Protein AF-Q9X7N3-F1 (afdb_monomer)

Mean predicted aligned error: 3.99 Å

pLDDT: mean 92.33, std 8.89, range [54.47, 98.06]

Secondary structure (DSSP, 8-state):
----HHHH-HHHHHHHHHHHHHHHGGG----TT-EEEEE-TTS-EEEEEEPPP---

Nearest PDB structures (foldseek):
  6ygu-assembly1_A  TM=3.455E-01  e=5.239E+00  Thermochaetoides thermophila

Radius of gyration: 13.11 Å; Cα contacts (8 Å, |Δi|>4): 57; chains: 1; bounding box: 24×22×41 Å

Sequence (56 aa):
MDEGALAEDPAGELQRILRYWGGNLKHYALRPGDGSEIYDSAYREVGRWSVEDQAR

Foldseek 3Di:
DCPAPCVVPVVVQVVVQVVVVVVCCVVDPLDFFDKDFTATPVRDGPGMDGRHDPPD

Organism: Streptomyces coelicolor (strain ATCC BAA-471 / A3(2) / M145) (NCBI:txid100226)

Structure (mmCIF, N/CA/C/O backbone):
data_AF-Q9X7N3-F1
#
_entry.id   AF-Q9X7N3-F1
#
loop_
_atom_site.group_PDB
_atom_site.id
_atom_site.type_symbol
_atom_site.label_atom_id
_atom_site.label_alt_id
_atom_site.label_comp_id
_atom_site.label_asym_id
_atom_site.label_entity_id
_atom_site.label_seq_id
_atom_site.pdbx_PDB_ins_code
_atom_site.Cartn_x
_atom_site.Cartn_y
_atom_site.Cartn_z
_atom_site.occupancy
_atom_site.B_iso_or_equiv
_atom_site.auth_seq_id
_atom_site.auth_comp_id
_atom_site.auth_asym_id
_atom_site.auth_atom_id
_atom_site.pdbx_PDB_model_num
ATOM 1 N N . MET A 1 1 ? 6.557 -14.827 -22.302 1.00 54.47 1 MET A N 1
ATOM 2 C CA . MET A 1 1 ? 5.356 -14.642 -21.464 1.00 54.47 1 MET A CA 1
ATOM 3 C C . MET A 1 1 ? 5.483 -13.254 -20.881 1.00 54.47 1 MET A C 1
ATOM 5 O O . MET A 1 1 ? 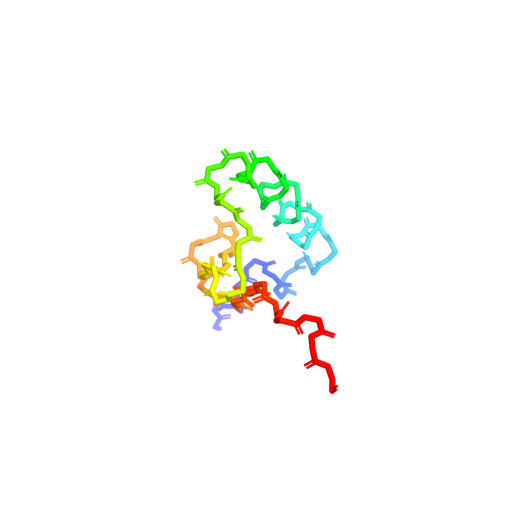6.595 -12.882 -20.551 1.00 54.47 1 MET A O 1
ATOM 9 N N . ASP A 1 2 ? 4.414 -12.469 -20.879 1.00 71.62 2 ASP A N 1
ATOM 10 C CA . ASP A 1 2 ? 4.403 -11.181 -20.186 1.00 71.62 2 ASP A CA 1
ATOM 11 C C . ASP A 1 2 ? 4.344 -11.490 -18.684 1.00 71.62 2 ASP A C 1
ATOM 13 O O . ASP A 1 2 ? 3.353 -12.050 -18.211 1.00 71.62 2 ASP A O 1
ATOM 17 N N . GLU A 1 3 ? 5.457 -11.259 -17.987 1.00 77.31 3 GLU A N 1
ATOM 18 C CA . GLU A 1 3 ? 5.636 -11.596 -16.568 1.00 77.31 3 GLU A CA 1
ATOM 19 C C . GLU A 1 3 ? 4.935 -10.583 -15.637 1.00 77.31 3 GLU A C 1
ATOM 21 O O . GLU A 1 3 ? 4.892 -10.792 -14.425 1.00 77.31 3 GLU A O 1
ATOM 26 N N . GLY A 1 4 ? 4.301 -9.541 -16.197 1.00 86.88 4 GLY A N 1
ATOM 27 C CA . GLY A 1 4 ? 3.621 -8.481 -15.456 1.00 86.88 4 GLY A CA 1
ATOM 28 C C . GLY A 1 4 ? 4.568 -7.362 -15.027 1.00 86.88 4 GLY A C 1
ATOM 29 O O . GLY A 1 4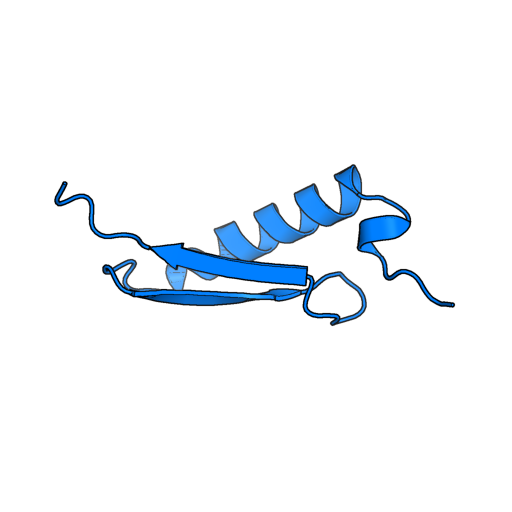 ? 5.770 -7.567 -14.864 1.00 86.88 4 GLY A O 1
ATOM 30 N N . ALA A 1 5 ? 4.019 -6.167 -14.797 1.00 92.44 5 ALA A N 1
ATOM 31 C CA . ALA A 1 5 ? 4.832 -4.986 -14.499 1.00 92.44 5 ALA A CA 1
ATOM 32 C C . ALA A 1 5 ? 5.636 -5.165 -13.200 1.00 92.44 5 ALA A C 1
ATOM 34 O O . ALA A 1 5 ? 6.754 -4.668 -13.071 1.00 92.44 5 ALA A O 1
ATOM 35 N N . LEU A 1 6 ? 5.081 -5.920 -12.242 1.00 92.69 6 LEU A N 1
ATOM 36 C CA . LEU A 1 6 ? 5.752 -6.218 -10.979 1.00 92.69 6 LEU A CA 1
ATOM 37 C C . LEU A 1 6 ? 7.033 -7.045 -11.169 1.00 92.69 6 LEU A C 1
ATOM 39 O O . LEU A 1 6 ? 7.963 -6.879 -10.389 1.00 92.69 6 LEU A O 1
ATOM 43 N N . ALA A 1 7 ? 7.096 -7.931 -12.166 1.00 93.69 7 ALA A N 1
ATOM 44 C CA . ALA A 1 7 ? 8.305 -8.703 -12.447 1.00 93.69 7 ALA A CA 1
ATOM 45 C C . ALA A 1 7 ? 9.381 -7.852 -13.143 1.00 93.69 7 ALA A C 1
ATOM 47 O O . ALA A 1 7 ? 10.570 -8.056 -12.903 1.00 93.69 7 ALA A O 1
ATOM 48 N N . GLU A 1 8 ? 8.966 -6.884 -13.967 1.00 94.69 8 GLU A N 1
ATOM 49 C CA . GLU A 1 8 ? 9.866 -5.996 -14.713 1.00 94.69 8 GLU A CA 1
ATOM 50 C C . GLU A 1 8 ? 10.571 -4.965 -13.814 1.00 94.69 8 GLU A C 1
ATOM 52 O O . GLU A 1 8 ? 11.784 -4.782 -13.925 1.00 94.69 8 GLU A O 1
ATOM 57 N N . ASP A 1 9 ? 9.840 -4.316 -12.899 1.00 96.06 9 ASP A N 1
ATOM 58 C CA . ASP A 1 9 ? 10.394 -3.397 -11.891 1.00 96.06 9 ASP A CA 1
ATOM 59 C C . ASP A 1 9 ? 9.700 -3.589 -10.531 1.00 96.06 9 ASP A C 1
ATOM 61 O O . ASP A 1 9 ? 8.783 -2.838 -10.173 1.00 96.06 9 ASP A O 1
ATOM 65 N N . PRO A 1 10 ? 10.143 -4.576 -9.726 1.00 95.50 10 PRO A N 1
ATOM 66 C CA . PRO A 1 10 ? 9.502 -4.884 -8.453 1.00 95.50 10 PRO A CA 1
ATOM 67 C C . PRO A 1 10 ? 9.452 -3.699 -7.486 1.00 95.50 10 PRO A C 1
ATOM 69 O O . PRO A 1 10 ? 8.460 -3.506 -6.782 1.00 95.50 10 PRO A O 1
ATOM 72 N N . ALA A 1 11 ? 10.520 -2.899 -7.430 1.00 97.50 11 ALA A N 1
ATOM 73 C CA . ALA A 1 11 ? 10.626 -1.799 -6.480 1.00 97.50 11 ALA A CA 1
ATOM 74 C C . ALA A 1 11 ? 9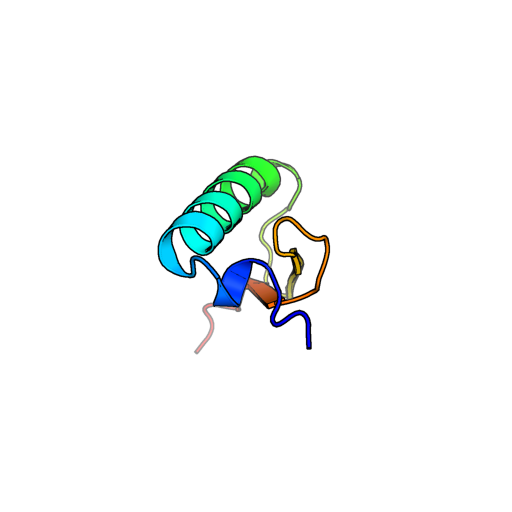.754 -0.610 -6.901 1.00 97.50 11 ALA A C 1
ATOM 76 O O . ALA A 1 11 ? 9.004 -0.075 -6.076 1.00 97.50 11 ALA A O 1
ATOM 77 N N . GLY A 1 12 ? 9.823 -0.215 -8.175 1.00 97.81 12 GLY A N 1
ATOM 78 C CA . GLY A 1 12 ? 9.010 0.871 -8.713 1.00 97.81 12 GLY A CA 1
ATOM 79 C C . GLY A 1 12 ? 7.521 0.546 -8.681 1.00 97.81 12 GLY A C 1
ATOM 80 O O . GLY A 1 12 ? 6.7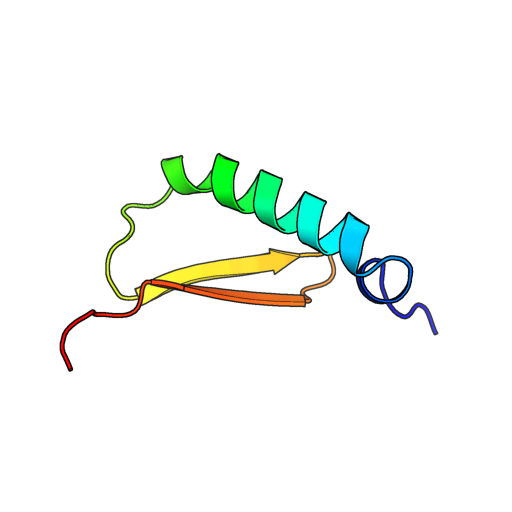18 1.372 -8.228 1.00 97.81 12 GLY A O 1
ATOM 81 N N . GLU A 1 13 ? 7.140 -0.674 -9.063 1.00 97.81 13 GLU A N 1
ATOM 82 C CA . GLU A 1 13 ? 5.741 -1.097 -9.016 1.00 97.81 13 GLU A CA 1
ATOM 83 C C . GLU A 1 13 ? 5.216 -1.217 -7.589 1.00 97.81 13 GLU A C 1
ATOM 85 O O . GLU A 1 13 ? 4.124 -0.717 -7.307 1.00 97.81 13 GLU A O 1
ATOM 90 N N . LEU A 1 14 ? 5.989 -1.772 -6.649 1.00 96.56 14 LEU A N 1
ATOM 91 C CA . LEU A 1 14 ? 5.579 -1.809 -5.244 1.00 96.56 14 LEU A CA 1
ATOM 92 C C . LEU A 1 14 ? 5.395 -0.395 -4.675 1.00 96.56 14 LEU A C 1
ATOM 94 O O . LEU A 1 14 ? 4.395 -0.118 -4.010 1.00 96.56 14 LEU A O 1
ATOM 98 N N . GLN A 1 15 ? 6.311 0.533 -4.967 1.00 98.06 15 GLN A N 1
ATOM 99 C CA . GLN A 1 15 ? 6.174 1.931 -4.555 1.00 98.06 15 GLN A CA 1
ATOM 100 C C . GLN A 1 15 ? 4.882 2.562 -5.099 1.00 98.06 15 GLN A C 1
ATOM 102 O O . GLN A 1 15 ? 4.178 3.274 -4.372 1.00 98.06 15 GLN A O 1
ATOM 107 N N . ARG A 1 16 ? 4.567 2.328 -6.378 1.00 97.81 16 ARG A N 1
ATOM 108 C CA . ARG A 1 16 ? 3.343 2.822 -7.021 1.00 97.81 16 ARG A CA 1
ATOM 109 C C . ARG A 1 16 ? 2.096 2.234 -6.356 1.00 97.81 16 ARG A C 1
ATOM 111 O O . ARG A 1 16 ? 1.190 2.990 -5.995 1.00 97.81 16 ARG A O 1
ATOM 118 N N . ILE A 1 17 ? 2.078 0.917 -6.150 1.00 97.06 17 ILE A N 1
ATOM 119 C CA . ILE A 1 17 ? 1.008 0.184 -5.465 1.00 97.06 17 ILE A CA 1
ATOM 120 C C . ILE A 1 17 ? 0.747 0.786 -4.084 1.00 97.06 17 ILE A C 1
ATOM 122 O O . ILE A 1 17 ? -0.381 1.183 -3.796 1.00 97.06 17 ILE A O 1
ATOM 126 N N . LEU A 1 18 ? 1.783 0.929 -3.252 1.00 96.31 18 LEU A N 1
ATOM 127 C CA . LEU A 1 18 ? 1.644 1.442 -1.887 1.00 96.31 18 LEU A CA 1
ATOM 128 C C . LEU A 1 18 ? 1.137 2.888 -1.856 1.00 96.31 18 LEU A C 1
ATOM 130 O O . LEU A 1 18 ? 0.316 3.236 -1.006 1.00 96.31 18 LEU A O 1
ATOM 134 N N . ARG A 1 19 ? 1.573 3.730 -2.802 1.00 97.69 19 ARG A N 1
ATOM 135 C CA . ARG A 1 19 ? 1.090 5.112 -2.928 1.00 97.69 19 ARG A CA 1
ATOM 136 C C . ARG A 1 19 ? -0.409 5.165 -3.225 1.00 97.69 19 ARG A C 1
ATOM 138 O O . ARG A 1 19 ? -1.124 5.928 -2.575 1.00 97.69 19 ARG A O 1
ATOM 145 N N . TYR A 1 20 ? -0.885 4.390 -4.199 1.00 95.75 20 TYR A N 1
ATOM 146 C CA . TYR A 1 20 ? -2.307 4.378 -4.555 1.00 95.75 20 TYR A CA 1
ATOM 147 C C . TYR A 1 20 ? -3.163 3.712 -3.488 1.00 95.75 20 TYR A C 1
ATOM 149 O O . TYR A 1 20 ? -4.207 4.250 -3.124 1.00 95.75 20 TYR A O 1
ATOM 157 N N . TRP A 1 21 ? -2.695 2.594 -2.938 1.00 95.38 21 TRP A N 1
ATOM 158 C CA . TRP A 1 21 ? -3.338 1.932 -1.813 1.00 95.38 21 TRP A CA 1
ATOM 159 C C . TRP A 1 21 ? -3.518 2.894 -0.631 1.00 95.38 21 TRP A C 1
ATOM 161 O O . TRP A 1 21 ? -4.645 3.103 -0.185 1.00 95.38 21 TRP A O 1
ATOM 171 N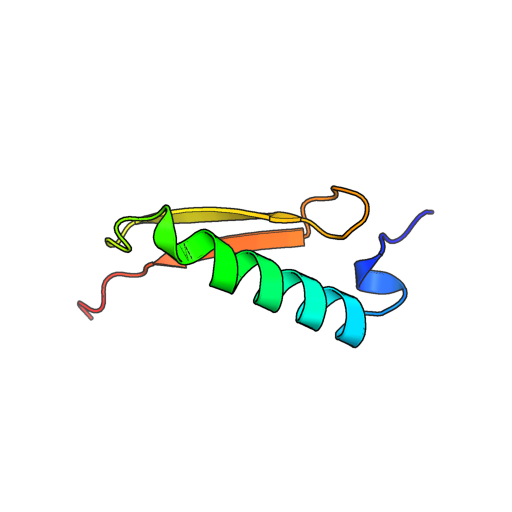 N . GLY A 1 22 ? -2.446 3.577 -0.206 1.00 94.62 22 GLY A N 1
ATOM 172 C CA . GLY A 1 22 ? -2.495 4.555 0.883 1.00 94.62 22 GLY A CA 1
ATOM 173 C C . GLY A 1 22 ? -3.458 5.715 0.606 1.00 94.62 22 GLY A C 1
ATOM 174 O O . GLY A 1 22 ? -4.212 6.121 1.488 1.00 94.62 22 GLY A O 1
ATOM 175 N N . GLY A 1 23 ? -3.502 6.210 -0.636 1.00 95.81 23 GLY A N 1
ATOM 176 C CA . GLY A 1 23 ? -4.461 7.237 -1.060 1.00 95.81 23 GLY A CA 1
ATOM 177 C C . GLY A 1 23 ? -5.922 6.770 -1.070 1.00 95.81 23 GLY A C 1
ATOM 178 O O . GLY A 1 23 ? -6.827 7.587 -0.869 1.00 95.81 23 GLY A O 1
ATOM 179 N N . ASN A 1 24 ? -6.154 5.470 -1.264 1.00 94.88 24 ASN A N 1
ATOM 180 C CA . ASN A 1 24 ? -7.481 4.861 -1.284 1.00 94.88 24 ASN A CA 1
ATOM 181 C C . ASN A 1 24 ? -8.023 4.525 0.111 1.00 94.88 24 ASN A C 1
ATOM 183 O O . ASN A 1 24 ? -9.233 4.353 0.237 1.00 94.88 24 ASN A O 1
ATOM 187 N N . LEU A 1 25 ? -7.190 4.482 1.161 1.00 93.81 25 LEU A N 1
ATOM 188 C CA . LEU A 1 25 ? -7.625 4.129 2.525 1.00 93.81 25 LEU A CA 1
ATOM 189 C C . LEU A 1 25 ? -8.788 4.983 3.041 1.00 93.81 25 LEU A C 1
ATOM 191 O O . LEU A 1 25 ? -9.638 4.481 3.767 1.00 93.81 25 LEU A O 1
ATOM 195 N N . LYS A 1 26 ? -8.887 6.243 2.602 1.00 94.69 26 LYS A N 1
ATOM 196 C CA . LYS A 1 26 ? -10.008 7.148 2.919 1.00 94.69 26 LYS A CA 1
ATOM 197 C C . LYS A 1 26 ? -11.392 6.617 2.509 1.00 94.69 26 LYS A C 1
ATOM 199 O O . LYS A 1 26 ? -12.398 7.176 2.932 1.00 94.69 26 LYS A O 1
ATOM 204 N N . HIS A 1 27 ? -11.447 5.600 1.649 1.00 95.56 27 HIS A N 1
ATOM 205 C CA . HIS A 1 27 ? -12.682 4.963 1.193 1.00 95.56 27 HIS A CA 1
ATOM 206 C C . HIS A 1 27 ? -13.103 3.761 2.047 1.00 95.56 27 HIS A C 1
ATOM 208 O O . HIS A 1 27 ? -14.198 3.243 1.845 1.00 95.56 27 HIS A O 1
ATOM 214 N N . TYR A 1 28 ? -12.271 3.326 2.994 1.00 94.06 28 TYR A N 1
ATOM 215 C CA . TYR A 1 28 ? -12.522 2.152 3.825 1.00 94.06 28 TYR A CA 1
ATOM 216 C C . TYR A 1 28 ? -12.784 2.559 5.275 1.00 94.06 28 TYR A C 1
ATOM 218 O O . TYR A 1 28 ? -12.222 3.532 5.775 1.00 94.06 28 TYR A O 1
ATOM 226 N N . ALA A 1 29 ? -13.625 1.789 5.968 1.00 95.12 29 ALA A N 1
ATOM 227 C CA . ALA A 1 29 ? -13.842 1.962 7.404 1.00 95.12 29 ALA A CA 1
ATOM 228 C C . ALA A 1 29 ? -12.680 1.400 8.244 1.00 95.12 29 ALA A C 1
ATOM 230 O O . ALA A 1 29 ? -12.595 1.707 9.432 1.00 95.12 29 ALA A O 1
ATOM 231 N N . LEU A 1 30 ? -11.806 0.597 7.622 1.00 93.38 30 LEU A N 1
ATOM 232 C CA . LEU A 1 30 ? -10.645 -0.061 8.224 1.00 93.38 30 LEU A CA 1
ATOM 233 C C . LEU A 1 30 ? -11.020 -0.919 9.438 1.00 93.38 30 LEU A C 1
ATOM 235 O O . LEU A 1 30 ? -10.349 -0.905 10.468 1.00 93.38 30 LEU A O 1
ATOM 239 N N . ARG A 1 31 ? -12.119 -1.666 9.312 1.00 95.00 31 ARG A N 1
ATOM 240 C CA . ARG A 1 31 ? -12.573 -2.655 10.296 1.00 95.00 31 ARG A CA 1
ATOM 241 C C . ARG A 1 31 ? -11.970 -4.0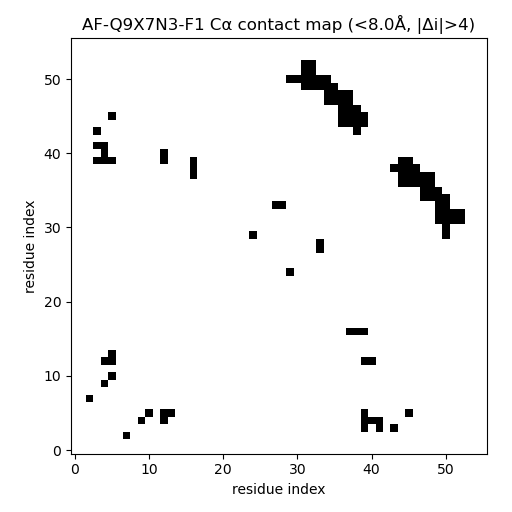24 9.983 1.00 95.00 31 ARG A C 1
ATOM 243 O O . ARG A 1 31 ? -11.709 -4.291 8.812 1.00 95.00 31 ARG A O 1
ATOM 250 N N . PRO A 1 32 ? -11.804 -4.915 10.977 1.00 95.62 32 PRO A N 1
ATOM 251 C CA . PRO A 1 32 ? -11.376 -6.285 10.719 1.00 95.62 32 PRO A CA 1
ATOM 252 C C . PRO A 1 32 ? -12.208 -6.947 9.614 1.00 95.62 32 PRO A C 1
ATOM 254 O O . PRO A 1 32 ? -13.439 -6.910 9.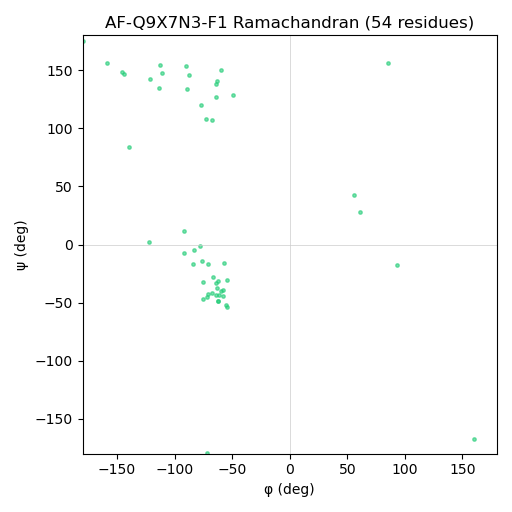649 1.00 95.62 32 PRO A O 1
ATOM 257 N N . GLY A 1 33 ? -11.526 -7.523 8.626 1.00 94.31 33 GLY A N 1
ATOM 258 C CA . GLY A 1 33 ? -12.128 -8.116 7.431 1.00 94.31 33 GLY A CA 1
ATOM 259 C C . GLY A 1 33 ? -12.240 -7.180 6.220 1.00 94.31 33 GLY A C 1
ATOM 260 O O . GLY A 1 33 ? -12.372 -7.686 5.104 1.00 94.31 33 GLY A O 1
ATOM 261 N N . ASP A 1 34 ? -12.134 -5.856 6.392 1.00 95.44 34 ASP A N 1
ATOM 262 C CA . ASP A 1 34 ? -12.057 -4.918 5.264 1.00 95.44 34 ASP A CA 1
ATOM 263 C C . ASP A 1 34 ? -10.789 -5.192 4.451 1.00 95.44 34 ASP A C 1
ATOM 265 O O . ASP A 1 34 ? -9.725 -5.449 5.011 1.00 95.44 34 ASP A O 1
ATOM 269 N N . GLY A 1 35 ? -10.885 -5.113 3.127 1.00 95.00 35 GLY A N 1
ATOM 270 C CA . GLY A 1 35 ? -9.775 -5.411 2.233 1.00 95.00 35 GLY A CA 1
ATOM 271 C C . GLY A 1 35 ? -10.146 -5.237 0.768 1.00 95.00 35 GLY A C 1
ATOM 272 O O . GLY A 1 35 ? -11.302 -4.974 0.439 1.00 95.00 35 GLY A O 1
ATOM 273 N N . SER A 1 36 ? -9.164 -5.397 -0.114 1.00 95.81 36 SER A N 1
ATOM 274 C CA . SER A 1 36 ? -9.340 -5.351 -1.571 1.00 95.81 36 SER A CA 1
ATOM 275 C C . SER A 1 36 ? -8.183 -6.068 -2.260 1.00 95.81 36 SER A C 1
ATOM 277 O O . SER A 1 36 ? -7.083 -6.174 -1.706 1.00 95.81 36 SER A O 1
ATOM 279 N N . GLU A 1 37 ? -8.423 -6.528 -3.483 1.00 96.62 37 GLU A N 1
ATOM 280 C CA . GLU A 1 37 ? -7.383 -6.963 -4.409 1.00 96.62 37 GLU A CA 1
ATOM 281 C C . GLU A 1 37 ? -6.417 -5.804 -4.707 1.00 96.62 37 GLU A C 1
ATOM 283 O O . GLU A 1 37 ? -6.786 -4.623 -4.673 1.00 96.62 37 GLU A O 1
ATOM 288 N N . ILE A 1 38 ? -5.164 -6.150 -4.982 1.00 95.38 38 ILE A N 1
ATOM 289 C CA . ILE A 1 38 ? -4.081 -5.245 -5.360 1.00 95.38 38 ILE A CA 1
ATOM 290 C C . ILE A 1 38 ? -3.689 -5.560 -6.796 1.00 95.38 38 ILE A C 1
ATOM 292 O O . ILE A 1 38 ? -3.483 -6.721 -7.147 1.00 95.38 38 ILE A O 1
ATOM 296 N N . TYR A 1 39 ? -3.523 -4.510 -7.597 1.00 95.50 39 TYR A N 1
ATOM 297 C CA . TYR A 1 39 ? -3.203 -4.622 -9.013 1.00 95.50 39 TYR A CA 1
ATOM 298 C C . TYR A 1 39 ? -1.895 -3.907 -9.369 1.00 95.50 39 TYR A C 1
ATOM 300 O O . TYR A 1 39 ? -1.605 -2.812 -8.865 1.00 95.50 39 TYR A O 1
ATOM 308 N N . ASP A 1 40 ? -1.127 -4.503 -10.279 1.00 96.12 40 ASP A N 1
ATOM 309 C CA . ASP A 1 40 ? -0.000 -3.837 -10.934 1.00 96.12 40 ASP A CA 1
ATOM 310 C C . ASP A 1 40 ? -0.478 -2.763 -11.939 1.00 96.12 40 ASP A C 1
ATOM 312 O O . ASP A 1 40 ? -1.674 -2.475 -12.063 1.00 96.12 40 ASP A O 1
ATOM 316 N N . SER A 1 41 ? 0.455 -2.083 -12.612 1.00 95.62 41 SER A N 1
ATOM 317 C CA . SER A 1 41 ? 0.116 -1.016 -13.565 1.00 95.62 41 SER A CA 1
ATOM 318 C C . SER A 1 41 ? -0.523 -1.544 -14.849 1.00 95.62 41 SER A C 1
ATOM 320 O O . SER A 1 41 ? -1.173 -0.777 -15.558 1.00 95.62 41 SER A O 1
ATOM 322 N N . ALA A 1 42 ? -0.397 -2.845 -15.114 1.00 95.38 42 ALA A N 1
ATOM 323 C CA . ALA A 1 42 ? -1.020 -3.550 -16.224 1.00 95.38 42 ALA A CA 1
ATOM 324 C C . ALA A 1 42 ? -2.389 -4.157 -15.853 1.00 95.38 42 ALA A C 1
ATOM 326 O O . ALA A 1 42 ? -2.938 -4.940 -16.628 1.00 95.38 42 ALA A O 1
ATOM 327 N N . TYR A 1 43 ? -2.957 -3.789 -14.696 1.00 93.00 43 TYR A N 1
ATOM 328 C CA . TYR A 1 43 ? -4.228 -4.306 -14.175 1.00 93.00 43 TYR A CA 1
ATOM 329 C C . TYR A 1 43 ? -4.237 -5.819 -13.923 1.00 93.00 43 TYR A C 1
ATOM 331 O O . TYR A 1 43 ? -5.293 -6.453 -13.949 1.00 93.00 43 TYR A O 1
ATOM 339 N N . ARG A 1 44 ? -3.078 -6.414 -13.639 1.00 94.75 44 ARG A N 1
ATOM 340 C CA . ARG A 1 44 ? -2.991 -7.797 -13.168 1.00 94.75 44 ARG A CA 1
ATOM 341 C C . ARG A 1 44 ? -3.075 -7.827 -11.655 1.00 94.75 44 ARG A C 1
ATOM 343 O O . ARG A 1 44 ? -2.413 -7.039 -10.984 1.00 94.75 44 ARG A O 1
ATOM 350 N N . GLU A 1 45 ? -3.887 -8.732 -11.121 1.00 95.56 45 GLU A N 1
ATOM 351 C CA . GLU A 1 45 ? -3.923 -8.984 -9.683 1.00 95.56 45 GLU A CA 1
ATOM 352 C C . GLU A 1 45 ? -2.568 -9.542 -9.235 1.00 95.56 45 GLU A C 1
ATOM 354 O O . GLU A 1 45 ? -2.070 -10.520 -9.791 1.00 95.56 45 GLU A O 1
ATOM 359 N N . VAL A 1 46 ? -1.973 -8.909 -8.228 1.00 95.50 46 VAL A N 1
ATOM 360 C CA . VAL A 1 46 ? -0.675 -9.300 -7.654 1.00 95.50 46 VAL A CA 1
ATOM 361 C C . VAL A 1 46 ? -0.761 -9.604 -6.162 1.00 95.50 46 VAL A C 1
ATOM 363 O O . VAL A 1 46 ? 0.244 -9.907 -5.522 1.00 95.50 46 VAL A O 1
ATOM 366 N N . GLY A 1 47 ? -1.960 -9.526 -5.589 1.00 94.50 47 GLY A N 1
ATOM 367 C CA . GLY A 1 47 ? -2.203 -9.879 -4.202 1.00 94.50 47 GLY A CA 1
ATOM 368 C C . GLY A 1 47 ? -3.482 -9.265 -3.662 1.00 94.50 47 GLY A C 1
ATOM 369 O O . GLY A 1 47 ? -4.300 -8.707 -4.388 1.00 94.50 47 GLY A O 1
ATOM 370 N N . ARG A 1 48 ? -3.628 -9.338 -2.343 1.00 96.06 48 ARG A N 1
ATOM 371 C CA . ARG A 1 48 ? -4.767 -8.80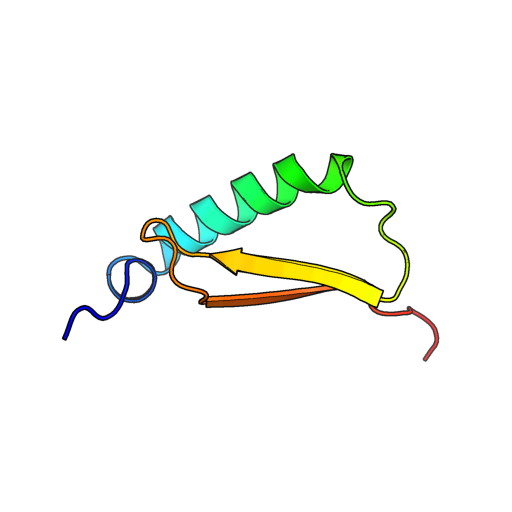7 -1.600 1.00 96.06 48 ARG A CA 1
ATOM 372 C C . ARG A 1 48 ? -4.277 -8.266 -0.266 1.00 96.06 48 ARG A C 1
ATOM 374 O O . ARG A 1 48 ? -3.350 -8.824 0.316 1.00 96.06 48 ARG A O 1
ATOM 381 N N . TRP A 1 49 ? -4.915 -7.213 0.229 1.00 94.75 49 TRP A N 1
ATOM 382 C CA . TRP A 1 49 ? -4.749 -6.776 1.615 1.00 94.75 49 TRP A CA 1
ATOM 383 C C . TRP A 1 49 ? -6.046 -6.979 2.395 1.00 94.75 49 TRP A C 1
ATOM 385 O O . TRP A 1 49 ? -7.138 -6.952 1.821 1.00 94.75 49 TRP A O 1
ATOM 395 N N . SER A 1 50 ? -5.917 -7.140 3.708 1.00 95.00 50 SER A N 1
ATOM 396 C CA . SER A 1 50 ? -7.034 -7.123 4.648 1.00 95.00 50 SER A CA 1
ATOM 397 C C . SER A 1 50 ? -6.611 -6.509 5.980 1.00 95.00 50 SER A C 1
ATOM 399 O O . SER A 1 50 ? -5.457 -6.650 6.382 1.00 95.00 50 SER A O 1
ATOM 401 N N . VAL A 1 51 ? -7.535 -5.847 6.678 1.00 94.56 51 VAL A N 1
ATOM 402 C CA . VAL A 1 51 ? -7.365 -5.488 8.090 1.00 94.56 51 VAL A CA 1
ATOM 403 C C . VAL A 1 51 ? -7.598 -6.737 8.927 1.00 94.56 51 VAL A C 1
ATOM 405 O O . VAL A 1 51 ? -8.683 -7.319 8.895 1.00 94.56 51 VAL A O 1
ATOM 408 N N 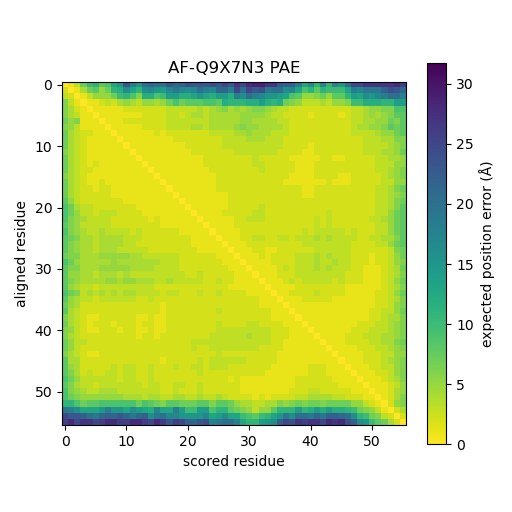. GLU A 1 52 ? -6.590 -7.140 9.686 1.00 94.75 52 GLU A N 1
ATOM 409 C CA . GLU A 1 52 ? -6.715 -8.233 10.646 1.00 94.75 52 GLU A CA 1
ATOM 410 C C . GLU A 1 52 ? -7.208 -7.715 11.997 1.00 94.75 52 GLU A C 1
ATOM 412 O O . GLU A 1 52 ? -6.874 -6.600 12.419 1.00 94.75 52 GLU A O 1
ATOM 417 N N . ASP A 1 53 ? -8.000 -8.537 12.687 1.00 92.38 53 ASP A N 1
ATOM 418 C CA . ASP A 1 53 ? -8.313 -8.275 14.086 1.00 92.38 53 ASP A CA 1
ATOM 419 C C . ASP A 1 53 ? -7.023 -8.348 14.913 1.00 92.38 53 ASP A C 1
ATOM 421 O O . ASP A 1 53 ? -6.173 -9.211 14.702 1.00 92.38 53 ASP A O 1
ATOM 425 N N . GLN A 1 54 ? -6.866 -7.417 15.849 1.00 79.00 54 GLN A N 1
ATOM 426 C CA . GLN A 1 54 ? -5.723 -7.397 16.761 1.00 79.00 54 GLN A CA 1
ATOM 427 C C . GLN A 1 54 ? -5.939 -8.332 17.962 1.00 79.00 54 GLN A C 1
ATOM 429 O O . GLN A 1 54 ? -5.038 -8.481 18.789 1.00 79.00 54 GLN A O 1
ATOM 434 N N . ALA A 1 55 ? -7.123 -8.946 18.082 1.00 71.25 55 ALA A N 1
ATOM 435 C CA . ALA A 1 55 ? -7.397 -9.964 19.083 1.00 71.25 55 ALA A CA 1
ATOM 436 C C . ALA A 1 55 ? -6.573 -11.228 18.790 1.00 71.25 55 ALA A C 1
ATOM 438 O O . ALA A 1 55 ? -6.841 -11.974 17.849 1.00 71.25 55 ALA A O 1
ATOM 439 N N . ARG A 1 56 ? -5.549 -11.434 19.617 1.00 58.38 56 ARG A N 1
ATOM 440 C CA . ARG A 1 56 ? -4.743 -12.650 19.671 1.00 58.38 56 ARG A CA 1
ATOM 441 C C . ARG A 1 56 ? -5.260 -13.588 20.752 1.00 58.38 56 ARG A C 1
ATOM 443 O O . ARG A 1 56 ? -5.606 -13.075 21.840 1.00 58.38 56 ARG A O 1
#

Solvent-accessible surface area (backbone atoms only — not comparable to full-atom values): 3553 Å² total; per-residue (Å²): 130,90,76,51,50,47,70,76,38,50,66,65,42,49,53,51,42,52,53,52,52,62,68,49,49,85,79,52,89,76,44,66,73,40,64,50,78,36,54,43,92,76,70,44,79,77,49,68,54,63,38,70,69,86,83,125